Protein AF-A0A6B2XTM5-F1 (afdb_monomer_lite)

pLDDT: mean 94.17, std 5.54, range [56.75, 98.5]

Foldseek 3Di:
DVPPAAEAELCVQPLVVQLVVQVVV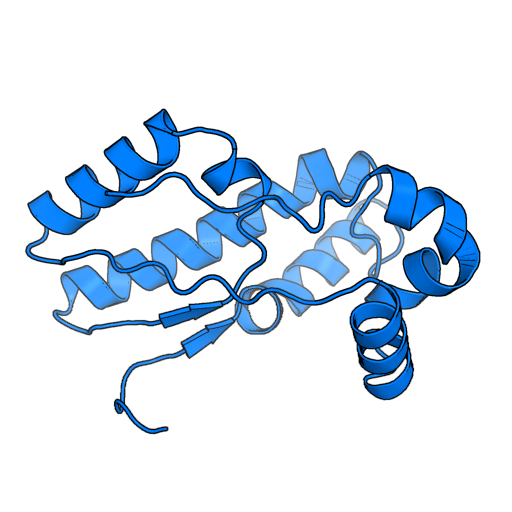VHHSLDDDDPCCVVPPDVVSVVRQVVVCVVCLLVVTDHHYHDDCPVQLVDPVSVVVVQVVSVVSVHGDDDDDDADDLVRVLVVCVVVPDPSCVVCNVCVVVVCVPDDRVDDRPDD

Sequence (140 aa):
YLTGWPRLDKDSLTRPLVEALLVAHGGDPHDRHTPLYLEKARDAEYQCLMETAGDNIRAGISTVLDAPFLREFSDPAWMQRLINRCKAQGAEVAVIWVKCDHESMREYITFRSAARDSWKLSNWDDYIKGVDVDFAPKVD

Structure (mmCIF, N/CA/C/O backbone):
data_AF-A0A6B2XTM5-F1
#
_entry.id   AF-A0A6B2XTM5-F1
#
loop_
_atom_site.group_PDB
_atom_site.id
_atom_site.type_symbol
_atom_site.label_atom_id
_atom_site.label_alt_id
_atom_site.label_comp_id
_atom_site.label_asym_id
_atom_site.label_entity_id
_atom_site.label_seq_id
_atom_site.pdbx_PDB_ins_code
_atom_site.Cartn_x
_atom_site.Cartn_y
_atom_site.Cartn_z
_atom_site.occupancy
_atom_site.B_iso_or_equiv
_atom_site.auth_seq_id
_atom_site.auth_comp_id
_atom_site.auth_asym_id
_atom_site.auth_atom_id
_atom_site.pdbx_PDB_model_num
ATOM 1 N N . TYR A 1 1 ? 3.540 -8.793 19.200 1.00 56.75 1 TYR A N 1
ATOM 2 C CA . TYR A 1 1 ? 2.879 -7.561 18.727 1.00 56.75 1 TYR A CA 1
ATOM 3 C C . TYR A 1 1 ? 2.429 -6.761 19.932 1.00 56.75 1 TYR A C 1
ATOM 5 O O . TYR A 1 1 ? 1.828 -7.350 20.817 1.00 56.75 1 TYR A O 1
ATOM 13 N N . LEU A 1 2 ? 2.755 -5.469 19.991 1.00 70.06 2 LEU A N 1
ATOM 14 C CA . LEU A 1 2 ? 2.525 -4.622 21.173 1.00 70.06 2 LEU A CA 1
ATOM 15 C C . LEU A 1 2 ? 1.034 -4.363 21.475 1.00 70.06 2 LEU A C 1
ATOM 17 O O . LEU A 1 2 ? 0.703 -4.072 22.615 1.00 70.06 2 LEU A O 1
ATOM 21 N N . THR A 1 3 ? 0.137 -4.510 20.490 1.00 83.88 3 THR A N 1
ATOM 22 C CA . THR A 1 3 ? -1.307 -4.221 20.633 1.00 83.88 3 THR A CA 1
ATOM 23 C C . THR A 1 3 ? -2.215 -5.456 20.594 1.00 83.88 3 THR A C 1
ATOM 25 O O . THR A 1 3 ? -3.380 -5.367 20.960 1.00 83.88 3 THR A O 1
ATOM 28 N N . GLY A 1 4 ? -1.723 -6.602 20.108 1.00 89.81 4 GLY A N 1
ATOM 29 C CA . GLY A 1 4 ? -2.552 -7.785 19.822 1.00 89.81 4 GLY A CA 1
ATOM 30 C C . GLY A 1 4 ? -3.477 -7.652 18.599 1.00 89.81 4 GLY A C 1
ATOM 31 O O . GLY A 1 4 ? -4.183 -8.600 18.273 1.00 89.81 4 GLY A O 1
ATOM 32 N N . TRP A 1 5 ? -3.464 -6.510 17.905 1.00 95.00 5 TRP A N 1
ATOM 33 C CA . TRP A 1 5 ? -4.299 -6.264 16.726 1.00 95.00 5 TRP A CA 1
ATOM 34 C C . TRP A 1 5 ? -3.719 -6.921 15.467 1.00 95.00 5 TRP A C 1
ATOM 36 O O . TRP A 1 5 ? -2.491 -6.946 15.313 1.00 95.00 5 TRP A O 1
ATOM 46 N N . PRO A 1 6 ? -4.559 -7.409 14.532 1.00 95.44 6 PRO A N 1
ATOM 47 C CA . PRO A 1 6 ? -4.094 -7.840 13.221 1.00 95.44 6 PRO A CA 1
ATOM 48 C C . PRO A 1 6 ? -3.355 -6.707 12.498 1.00 95.44 6 PRO A C 1
ATOM 50 O O . PRO A 1 6 ? -3.850 -5.581 12.413 1.00 95.44 6 PRO A O 1
ATOM 53 N N . ARG A 1 7 ? -2.170 -7.013 11.957 1.00 96.06 7 ARG A N 1
ATOM 54 C CA . ARG A 1 7 ? -1.455 -6.149 11.006 1.00 96.06 7 ARG A CA 1
ATOM 55 C C . ARG A 1 7 ? -1.759 -6.638 9.595 1.00 96.06 7 ARG A C 1
ATOM 57 O O . ARG A 1 7 ? -1.310 -7.713 9.203 1.00 96.06 7 ARG A O 1
ATOM 64 N N . LEU A 1 8 ? -2.501 -5.837 8.846 1.00 97.44 8 LEU A N 1
ATOM 65 C CA . LEU A 1 8 ? -2.853 -6.075 7.455 1.00 97.44 8 LEU A CA 1
ATOM 66 C C . LEU A 1 8 ? -1.836 -5.374 6.557 1.00 97.44 8 LEU A C 1
ATOM 68 O O . LEU A 1 8 ? -1.901 -4.169 6.342 1.00 97.44 8 LEU A O 1
ATOM 72 N N . ASP A 1 9 ? -0.872 -6.141 6.065 1.00 96.69 9 ASP A N 1
ATOM 73 C CA . ASP A 1 9 ? 0.159 -5.674 5.141 1.00 96.69 9 ASP A CA 1
ATOM 74 C C . ASP A 1 9 ? -0.307 -5.878 3.698 1.00 96.69 9 ASP A C 1
ATOM 76 O O . ASP A 1 9 ? -0.591 -7.013 3.303 1.00 96.69 9 ASP A O 1
ATOM 80 N N . LYS A 1 10 ? -0.396 -4.793 2.911 1.00 97.06 10 LYS A N 1
ATOM 81 C CA . LYS A 1 10 ? -0.911 -4.845 1.528 1.00 97.06 10 LYS A CA 1
ATOM 82 C C . LYS A 1 10 ? -0.190 -5.908 0.708 1.00 97.06 10 LYS A C 1
ATOM 84 O O . LYS A 1 10 ? -0.833 -6.716 0.043 1.00 97.06 10 LYS A O 1
ATOM 89 N N . ASP A 1 11 ? 1.140 -5.921 0.768 1.00 93.81 11 ASP A N 1
ATOM 90 C CA . ASP A 1 11 ? 1.955 -6.836 -0.027 1.00 93.81 11 ASP A CA 1
ATOM 91 C C . ASP A 1 11 ? 1.743 -8.291 0.417 1.00 93.81 11 ASP A C 1
ATOM 93 O O . ASP A 1 11 ? 1.608 -9.172 -0.424 1.00 93.81 11 ASP A O 1
ATOM 97 N N . SER A 1 12 ? 1.667 -8.566 1.718 1.00 94.31 12 SER A N 1
ATOM 98 C CA . SER A 1 12 ? 1.412 -9.916 2.239 1.00 94.31 12 SER A CA 1
ATOM 99 C C . SER A 1 12 ? 0.026 -10.433 1.854 1.00 94.31 12 SER A C 1
ATOM 101 O O . SER A 1 12 ? -0.119 -11.618 1.563 1.00 94.31 12 SER A O 1
ATOM 103 N N . LEU A 1 13 ? -0.978 -9.552 1.818 1.00 96.56 13 LEU A N 1
ATOM 104 C CA . LEU A 1 13 ? -2.347 -9.907 1.445 1.00 96.56 13 LEU A CA 1
ATOM 105 C C . LEU A 1 13 ? -2.524 -10.148 -0.058 1.00 96.56 13 LEU A C 1
ATOM 107 O O . LEU A 1 13 ? -3.354 -10.964 -0.446 1.00 96.56 13 LEU A O 1
ATOM 111 N N . THR A 1 14 ? -1.787 -9.427 -0.908 1.00 97.19 14 THR A N 1
ATOM 112 C CA . THR A 1 14 ? -2.158 -9.304 -2.331 1.00 97.19 14 THR A CA 1
ATOM 113 C C . THR A 1 14 ? -1.074 -9.737 -3.310 1.00 97.19 14 THR A C 1
ATOM 115 O O . THR A 1 14 ? -1.401 -10.110 -4.437 1.00 97.19 14 THR A O 1
ATOM 118 N N . ARG A 1 15 ? 0.205 -9.767 -2.904 1.00 95.19 15 ARG A N 1
ATOM 119 C CA . ARG A 1 15 ? 1.335 -9.985 -3.824 1.00 95.19 15 ARG A CA 1
ATOM 120 C C . ARG A 1 15 ? 1.204 -11.243 -4.692 1.00 95.19 15 ARG A C 1
ATOM 122 O O . ARG A 1 15 ? 1.381 -11.085 -5.895 1.00 95.19 15 ARG A O 1
ATOM 129 N N . PRO A 1 16 ? 0.868 -12.441 -4.168 1.00 96.31 16 PRO A N 1
ATOM 130 C CA . PRO A 1 16 ? 0.766 -13.634 -5.012 1.00 96.31 16 PRO A CA 1
ATOM 131 C C . PRO A 1 16 ? -0.281 -13.497 -6.128 1.00 96.31 16 PRO A C 1
ATOM 133 O O . PRO A 1 16 ? -0.055 -13.939 -7.251 1.00 96.31 16 PRO A O 1
ATOM 136 N N . LEU A 1 17 ? -1.413 -12.848 -5.832 1.00 96.94 17 LEU A N 1
ATOM 137 C CA . LEU A 1 17 ? -2.477 -12.609 -6.809 1.00 96.94 17 LEU A CA 1
ATOM 138 C C . LEU A 1 17 ? -2.069 -11.555 -7.839 1.00 96.94 17 LEU A C 1
ATOM 140 O O . LEU A 1 17 ? -2.318 -11.732 -9.028 1.00 96.94 17 LEU A O 1
ATOM 144 N N . VAL A 1 18 ? -1.411 -10.482 -7.400 1.00 97.00 18 VAL A N 1
ATOM 145 C CA . VAL A 1 18 ? -0.927 -9.413 -8.285 1.00 97.00 18 VAL A CA 1
ATOM 146 C C . VAL A 1 18 ? 0.156 -9.917 -9.228 1.00 97.00 18 VAL A C 1
ATOM 148 O O . VAL A 1 18 ? 0.108 -9.621 -10.415 1.00 97.00 18 VAL A O 1
ATOM 151 N N . GLU A 1 19 ? 1.109 -10.702 -8.729 1.00 97.12 19 GLU A N 1
ATOM 152 C CA . GLU A 1 19 ? 2.159 -11.303 -9.556 1.00 97.12 19 GLU A CA 1
ATOM 153 C C . GLU A 1 19 ? 1.552 -12.203 -10.639 1.00 97.12 19 GLU A C 1
ATOM 155 O O . GLU A 1 19 ? 1.903 -12.076 -11.812 1.00 97.12 19 GLU A O 1
ATOM 160 N N . ALA A 1 20 ? 0.577 -13.043 -10.275 1.00 97.94 20 ALA A N 1
ATOM 161 C CA . ALA A 1 20 ? -0.147 -13.869 -11.237 1.00 97.94 20 ALA A CA 1
ATOM 162 C C . ALA A 1 20 ? -0.934 -13.028 -12.260 1.00 97.94 20 ALA A C 1
ATOM 164 O O . ALA A 1 20 ? -0.915 -13.339 -13.451 1.00 97.94 20 ALA A O 1
ATOM 165 N N . LEU A 1 21 ? -1.594 -11.952 -11.820 1.00 97.75 21 LEU A N 1
ATOM 166 C CA . LEU A 1 21 ? -2.345 -11.041 -12.688 1.00 97.75 21 LEU A CA 1
ATOM 167 C C . LEU A 1 21 ? -1.434 -10.336 -13.701 1.00 97.75 21 LEU A C 1
ATOM 169 O O . LEU A 1 21 ? -1.762 -10.273 -14.884 1.00 97.75 21 LEU A O 1
ATOM 173 N N . LEU A 1 22 ? -0.286 -9.824 -13.256 1.00 97.88 22 LEU A N 1
ATOM 174 C CA . LEU A 1 22 ? 0.675 -9.145 -14.125 1.00 97.88 22 LEU A CA 1
ATOM 175 C C . LEU A 1 22 ? 1.229 -10.103 -15.183 1.00 97.88 22 LEU A C 1
ATOM 177 O O . LEU A 1 22 ? 1.227 -9.762 -16.365 1.00 97.88 22 LEU A O 1
ATOM 181 N N . VAL A 1 23 ? 1.594 -11.328 -14.789 1.00 98.06 23 VAL A N 1
ATOM 182 C CA . VAL A 1 23 ? 2.033 -12.376 -15.728 1.00 98.06 23 VAL A CA 1
ATOM 183 C C . VAL A 1 23 ? 0.926 -12.735 -16.721 1.00 98.06 23 VAL A C 1
ATOM 185 O O . VAL A 1 23 ? 1.193 -12.846 -17.916 1.00 98.06 23 VAL A O 1
ATOM 188 N N . ALA A 1 24 ? -0.324 -12.864 -16.266 1.00 98.06 24 ALA A N 1
ATOM 189 C CA . ALA A 1 24 ? -1.466 -13.149 -17.139 1.00 98.06 24 ALA A CA 1
ATOM 190 C C . ALA A 1 24 ? -1.711 -12.046 -18.186 1.00 98.06 24 ALA A C 1
ATOM 192 O O . ALA A 1 24 ? -2.250 -12.319 -19.258 1.00 98.06 24 ALA A O 1
ATOM 193 N N . HIS A 1 25 ? -1.278 -10.816 -17.903 1.00 97.12 25 HIS A N 1
ATOM 194 C CA . HIS A 1 25 ? -1.302 -9.691 -18.835 1.00 97.12 25 HIS A CA 1
ATOM 195 C C . HIS A 1 25 ? 0.013 -9.486 -19.611 1.00 97.12 25 HIS A C 1
ATOM 197 O O . HIS A 1 25 ? 0.147 -8.491 -20.321 1.00 97.12 25 HIS A O 1
ATOM 203 N N . GLY A 1 26 ? 0.968 -10.418 -19.516 1.00 96.69 26 GLY A N 1
ATOM 204 C CA . GLY A 1 26 ? 2.253 -10.354 -20.220 1.00 96.69 26 GLY A CA 1
ATOM 205 C C . GLY A 1 26 ? 3.251 -9.348 -19.635 1.00 96.69 26 GLY A C 1
ATOM 206 O O . GLY A 1 26 ? 4.202 -8.974 -20.317 1.00 96.69 26 GLY A O 1
ATOM 207 N N . GLY A 1 27 ? 3.023 -8.886 -18.404 1.00 95.88 27 GLY A N 1
ATOM 208 C CA . GLY A 1 27 ? 3.898 -7.964 -17.684 1.00 95.88 27 GLY A CA 1
ATOM 209 C C . GLY A 1 27 ? 4.925 -8.661 -16.791 1.00 95.88 27 GLY A C 1
ATOM 210 O O . GLY A 1 27 ? 4.899 -9.875 -16.586 1.00 95.88 27 GLY A O 1
ATOM 211 N N . ASP A 1 28 ? 5.820 -7.857 -16.220 1.00 95.69 28 ASP A N 1
ATOM 212 C CA . ASP A 1 28 ? 6.743 -8.289 -15.168 1.00 95.69 28 ASP A CA 1
ATOM 213 C C . ASP A 1 28 ? 5.960 -8.521 -13.855 1.00 95.69 28 ASP A C 1
ATOM 215 O O . ASP A 1 28 ? 5.279 -7.598 -13.398 1.00 95.69 28 ASP A O 1
ATOM 219 N N . PRO A 1 29 ? 6.039 -9.703 -13.207 1.00 96.12 29 PRO A N 1
ATOM 220 C CA . PRO A 1 29 ? 5.378 -9.953 -11.917 1.00 96.12 29 PRO A CA 1
ATOM 221 C C . PRO A 1 29 ? 5.775 -8.945 -10.823 1.00 96.12 29 PRO A C 1
ATOM 223 O O . PRO A 1 29 ? 5.002 -8.653 -9.903 1.00 96.12 29 PRO A O 1
ATOM 226 N N . HIS A 1 30 ? 6.975 -8.380 -10.908 1.00 94.94 30 HIS A N 1
ATOM 227 C CA . HIS A 1 30 ? 7.517 -7.450 -9.927 1.00 94.94 30 HIS A CA 1
ATOM 228 C C . HIS A 1 30 ? 7.225 -5.979 -10.250 1.00 94.94 30 HIS A C 1
ATOM 230 O O . HIS A 1 30 ? 7.597 -5.105 -9.463 1.00 94.94 30 HIS A O 1
ATOM 236 N N . ASP A 1 31 ? 6.506 -5.693 -11.340 1.00 94.44 31 ASP A N 1
ATOM 237 C CA . ASP A 1 31 ? 6.123 -4.334 -11.710 1.00 94.44 31 ASP A CA 1
ATOM 238 C C . ASP A 1 31 ? 5.207 -3.690 -10.658 1.00 94.44 31 ASP A C 1
ATOM 240 O O . ASP A 1 31 ? 4.196 -4.256 -10.243 1.00 94.44 31 ASP A O 1
ATOM 244 N N . ARG A 1 32 ? 5.571 -2.481 -10.225 1.00 93.56 32 ARG A N 1
ATOM 245 C CA . ARG A 1 32 ? 4.805 -1.637 -9.294 1.00 93.56 32 ARG A CA 1
ATOM 246 C C . ARG A 1 32 ? 4.708 -0.178 -9.755 1.00 93.56 32 ARG A C 1
ATOM 248 O O . ARG A 1 32 ? 4.380 0.694 -8.950 1.00 93.56 32 ARG A O 1
ATOM 255 N N . HIS A 1 33 ? 5.035 0.109 -11.013 1.00 90.94 33 HIS A N 1
ATOM 256 C CA . HIS A 1 33 ? 5.190 1.477 -11.509 1.00 90.94 33 HIS A CA 1
ATOM 257 C C . HIS A 1 33 ? 4.641 1.704 -12.921 1.00 90.94 33 HIS A C 1
ATOM 259 O O . HIS A 1 33 ? 4.285 2.842 -13.229 1.00 90.94 33 HIS A O 1
ATOM 265 N N . THR A 1 34 ? 4.544 0.683 -13.780 1.00 93.69 34 THR A N 1
ATOM 266 C CA . THR A 1 34 ? 4.052 0.897 -15.149 1.00 93.69 34 THR A CA 1
ATOM 267 C C . THR A 1 34 ? 2.534 1.126 -15.193 1.00 93.69 34 THR A C 1
ATOM 269 O O . THR A 1 34 ? 1.820 0.758 -14.250 1.00 93.69 34 THR A O 1
ATOM 272 N N . PRO A 1 35 ? 2.000 1.688 -16.298 1.00 96.44 35 PRO A N 1
ATOM 273 C CA . PRO A 1 35 ? 0.557 1.814 -16.495 1.00 96.44 35 PRO A CA 1
ATOM 274 C C . PRO A 1 35 ? -0.202 0.494 -16.327 1.00 96.44 35 PRO A C 1
ATOM 276 O O . PRO A 1 35 ? -1.288 0.504 -15.758 1.00 96.44 35 PRO A O 1
ATOM 279 N N . LEU A 1 36 ? 0.382 -0.647 -16.724 1.00 96.44 36 LEU A N 1
ATOM 280 C CA . LEU A 1 36 ? -0.257 -1.954 -16.551 1.00 96.44 36 LEU A CA 1
ATOM 281 C C . LEU A 1 36 ? -0.574 -2.221 -15.074 1.00 96.44 36 LEU A C 1
ATOM 283 O O . LEU A 1 36 ? -1.725 -2.492 -14.734 1.00 96.44 36 LEU A O 1
ATOM 287 N N . TYR A 1 37 ? 0.418 -2.104 -14.188 1.00 96.81 37 TYR A N 1
ATOM 288 C CA . TYR A 1 37 ? 0.197 -2.264 -12.751 1.00 96.81 37 TYR A CA 1
ATOM 289 C C . TYR A 1 37 ? -0.765 -1.205 -12.199 1.00 96.81 37 TYR A C 1
ATOM 291 O O . TYR A 1 37 ? -1.686 -1.534 -11.445 1.00 96.81 37 TYR A O 1
ATOM 299 N N . LEU A 1 38 ? -0.569 0.061 -12.578 1.00 96.25 38 LEU A N 1
ATOM 300 C CA . LEU A 1 38 ? -1.359 1.172 -12.052 1.00 96.25 38 LEU A CA 1
ATOM 301 C C . LEU A 1 38 ? -2.845 1.070 -12.414 1.00 96.25 38 LEU A C 1
ATOM 303 O O . LEU A 1 38 ? -3.674 1.441 -11.589 1.00 96.25 38 LEU A O 1
ATOM 307 N N . GLU A 1 39 ? -3.170 0.571 -13.606 1.00 95.88 39 GLU A N 1
ATOM 308 C CA . GLU A 1 39 ? -4.544 0.454 -14.104 1.00 95.88 39 GLU A CA 1
ATOM 309 C C . GLU A 1 39 ? -5.204 -0.886 -13.765 1.00 95.88 39 GLU A C 1
ATOM 311 O O . GLU A 1 39 ? -6.426 -0.943 -13.630 1.00 95.88 39 GLU A O 1
ATOM 316 N N . LYS A 1 40 ? -4.437 -1.983 -13.678 1.00 96.00 40 LYS A N 1
ATOM 317 C CA . LYS A 1 40 ? -5.005 -3.336 -13.523 1.00 96.00 40 LYS A CA 1
ATOM 318 C C . LYS A 1 40 ? -4.901 -3.905 -12.117 1.00 96.00 40 LYS A C 1
ATOM 320 O O . LYS A 1 40 ? -5.740 -4.723 -11.756 1.00 96.00 40 LYS A O 1
ATOM 325 N N . ALA A 1 41 ? -3.894 -3.511 -11.340 1.00 96.94 41 ALA A N 1
ATOM 326 C CA . ALA A 1 41 ? -3.577 -4.173 -10.076 1.00 96.94 41 ALA A CA 1
ATOM 327 C C . ALA A 1 41 ? -3.711 -3.258 -8.858 1.00 96.94 41 ALA A C 1
ATOM 329 O O . ALA A 1 41 ? -4.303 -3.673 -7.863 1.00 96.94 41 ALA A O 1
ATOM 330 N N . ARG A 1 42 ? -3.190 -2.023 -8.923 1.00 97.38 42 ARG A N 1
ATOM 331 C CA . ARG A 1 42 ? -3.069 -1.159 -7.739 1.00 97.38 42 ARG A CA 1
ATOM 332 C C . ARG A 1 42 ? -4.400 -0.995 -7.009 1.00 97.38 42 ARG A C 1
ATOM 334 O O . ARG A 1 42 ? -4.469 -1.240 -5.812 1.00 97.38 42 ARG A O 1
ATOM 341 N N . ASP A 1 43 ? -5.455 -0.597 -7.708 1.00 96.62 43 ASP A N 1
ATOM 342 C CA . ASP A 1 43 ? -6.726 -0.300 -7.041 1.00 96.62 43 ASP A CA 1
ATOM 343 C C . ASP A 1 43 ? -7.353 -1.555 -6.416 1.00 96.62 43 ASP A C 1
ATOM 345 O O . ASP A 1 43 ? -7.895 -1.480 -5.313 1.00 96.62 43 ASP A O 1
ATOM 349 N N . ALA A 1 44 ? -7.171 -2.725 -7.039 1.00 97.06 44 ALA A N 1
ATOM 350 C CA . ALA A 1 44 ? -7.587 -4.002 -6.467 1.00 97.06 44 ALA A CA 1
ATOM 351 C C . ALA A 1 44 ? -6.796 -4.351 -5.192 1.00 97.06 44 ALA A C 1
ATOM 353 O O . ALA A 1 44 ? -7.386 -4.825 -4.223 1.00 97.06 44 ALA A O 1
ATOM 354 N N . GLU A 1 45 ? -5.486 -4.070 -5.135 1.00 97.38 45 GLU A N 1
ATOM 355 C CA . GLU A 1 45 ? -4.695 -4.304 -3.918 1.00 97.38 45 GLU A CA 1
ATOM 356 C C . GLU A 1 45 ? -5.224 -3.503 -2.723 1.00 97.38 45 GLU A C 1
ATOM 358 O O . GLU A 1 45 ? -5.367 -4.031 -1.616 1.00 97.38 45 GLU A O 1
ATOM 363 N N . TYR A 1 46 ? -5.514 -2.217 -2.944 1.00 97.75 46 TYR A N 1
ATOM 364 C CA . TYR A 1 46 ? -6.041 -1.348 -1.894 1.00 97.75 46 TYR A CA 1
ATOM 365 C C . TYR A 1 46 ? -7.478 -1.729 -1.547 1.00 97.75 46 TYR A C 1
ATOM 367 O O . TYR A 1 46 ? -7.829 -1.710 -0.371 1.00 97.75 46 TYR A O 1
ATOM 375 N N . GLN A 1 47 ? -8.295 -2.141 -2.519 1.00 97.50 47 GLN A N 1
ATOM 376 C CA . GLN A 1 47 ? -9.633 -2.654 -2.240 1.00 97.50 47 GLN A CA 1
ATOM 377 C C . GLN A 1 47 ? -9.581 -3.882 -1.321 1.00 97.50 47 GLN A C 1
ATOM 379 O O . GLN A 1 47 ? -10.237 -3.864 -0.283 1.00 97.50 47 GLN A O 1
ATOM 384 N N . CYS A 1 48 ? -8.743 -4.883 -1.618 1.00 98.25 48 CYS A N 1
ATOM 385 C CA . CYS A 1 48 ? -8.572 -6.059 -0.757 1.00 98.25 48 CYS A CA 1
ATOM 386 C C . CYS A 1 48 ? -8.178 -5.674 0.676 1.00 98.25 48 CYS A C 1
ATOM 388 O O . CYS A 1 48 ? -8.751 -6.182 1.642 1.00 98.25 48 CYS A O 1
ATOM 390 N N . LEU A 1 49 ? -7.218 -4.754 0.826 1.00 98.50 49 LEU A N 1
ATOM 391 C CA . LEU A 1 49 ? -6.780 -4.269 2.135 1.00 98.50 49 LEU A CA 1
ATOM 392 C C . LEU A 1 49 ? -7.925 -3.590 2.904 1.00 98.50 49 LEU A C 1
ATOM 394 O O . LEU A 1 49 ? -8.146 -3.888 4.079 1.00 98.50 49 LEU A O 1
ATOM 398 N N . MET A 1 50 ? -8.657 -2.690 2.244 1.00 97.75 50 MET A N 1
ATOM 399 C CA . MET A 1 50 ? -9.732 -1.915 2.867 1.00 97.75 50 MET A CA 1
ATOM 400 C C . MET A 1 50 ? -10.964 -2.769 3.190 1.00 97.75 50 MET A C 1
ATOM 402 O O . MET A 1 50 ? -11.590 -2.555 4.227 1.00 97.75 50 MET A O 1
ATOM 406 N N . GLU A 1 51 ? -11.310 -3.740 2.344 1.00 98.00 51 GLU A N 1
ATOM 407 C CA . GLU A 1 51 ? -12.405 -4.683 2.599 1.00 98.00 51 GLU A CA 1
ATOM 408 C C . GLU A 1 51 ? -12.082 -5.603 3.777 1.00 98.00 51 GLU A C 1
ATOM 410 O O . GLU A 1 51 ? -12.894 -5.706 4.696 1.00 98.00 51 GLU A O 1
ATOM 415 N N . THR A 1 52 ? -10.863 -6.154 3.822 1.00 98.19 52 THR A N 1
ATOM 416 C CA . THR A 1 52 ? -10.396 -6.981 4.950 1.00 98.19 52 THR A CA 1
ATOM 417 C C . THR A 1 52 ? -10.406 -6.188 6.262 1.00 98.19 52 THR A C 1
ATOM 419 O O . THR A 1 52 ? -10.831 -6.685 7.305 1.00 98.19 52 THR A O 1
ATOM 422 N N . ALA A 1 53 ? -9.981 -4.921 6.228 1.00 97.75 53 ALA A N 1
ATOM 423 C CA . ALA A 1 53 ? -10.084 -4.041 7.389 1.00 97.75 53 ALA A CA 1
ATOM 424 C C . ALA A 1 53 ? -11.546 -3.791 7.798 1.00 97.75 53 ALA A C 1
ATOM 426 O O . ALA A 1 53 ? -11.858 -3.769 8.988 1.00 97.75 53 ALA A O 1
ATOM 427 N N . GLY A 1 54 ? -12.449 -3.638 6.827 1.00 97.06 54 GLY A N 1
ATOM 428 C CA . GLY A 1 54 ? -13.885 -3.508 7.065 1.00 97.06 54 GLY A CA 1
ATOM 429 C C . GLY A 1 54 ? -14.509 -4.751 7.706 1.00 97.06 54 GLY A C 1
ATOM 430 O O . GLY A 1 54 ? -15.350 -4.607 8.592 1.00 97.06 54 GLY A O 1
ATOM 431 N N . ASP A 1 55 ? -14.087 -5.955 7.309 1.00 97.75 55 ASP A N 1
ATOM 432 C CA . ASP A 1 55 ? -14.493 -7.207 7.964 1.00 97.75 55 ASP A CA 1
ATOM 433 C C . ASP A 1 55 ? -14.083 -7.228 9.440 1.00 97.75 55 ASP A C 1
ATOM 435 O O . ASP A 1 55 ? -14.918 -7.504 10.305 1.00 97.75 55 ASP A O 1
ATOM 439 N N . ASN A 1 56 ? -12.836 -6.851 9.740 1.00 97.56 56 ASN A N 1
ATOM 440 C CA . ASN A 1 56 ? -12.343 -6.754 11.115 1.00 97.56 56 ASN A CA 1
ATOM 441 C C . ASN A 1 56 ? -13.141 -5.731 11.935 1.00 97.56 56 ASN A C 1
ATOM 443 O O . ASN A 1 56 ? -13.593 -6.044 13.036 1.00 97.56 56 ASN A O 1
ATOM 447 N N . ILE A 1 57 ? -13.382 -4.536 11.386 1.00 96.56 57 ILE A N 1
ATOM 448 C CA . ILE A 1 57 ? -14.151 -3.481 12.062 1.00 96.56 57 ILE A CA 1
ATOM 449 C C . ILE A 1 57 ? -15.574 -3.960 12.381 1.00 96.56 57 ILE A C 1
ATOM 451 O O . ILE A 1 57 ? -16.027 -3.803 13.514 1.00 96.56 57 ILE A O 1
ATOM 455 N N . ARG A 1 58 ? -16.263 -4.608 11.430 1.00 96.06 58 ARG A N 1
ATOM 456 C CA . ARG A 1 58 ? -17.606 -5.177 11.656 1.00 96.06 58 ARG A CA 1
ATOM 457 C C . ARG A 1 58 ? -17.628 -6.267 12.727 1.00 96.06 58 ARG A C 1
ATOM 459 O O . ARG A 1 58 ? -18.652 -6.446 13.379 1.00 96.06 58 ARG A O 1
ATOM 466 N N . ALA A 1 59 ? -16.517 -6.972 12.917 1.00 96.62 59 ALA A N 1
ATOM 467 C CA . ALA A 1 59 ? -16.343 -7.963 13.975 1.00 96.62 59 ALA A CA 1
ATOM 468 C C . ALA A 1 59 ? -15.899 -7.360 15.326 1.00 96.62 59 ALA A C 1
ATOM 470 O O . ALA A 1 59 ? -15.675 -8.107 16.276 1.00 96.62 59 ALA A O 1
ATOM 471 N N . GLY A 1 60 ? -15.757 -6.032 15.434 1.00 95.88 60 GLY A N 1
ATOM 472 C CA . GLY A 1 60 ? -15.269 -5.364 16.645 1.00 95.88 60 GLY A CA 1
ATOM 473 C C . GLY A 1 60 ? -13.763 -5.533 16.880 1.00 95.88 60 GLY A C 1
ATOM 474 O O . GLY A 1 60 ? -13.298 -5.415 18.012 1.00 95.88 60 GLY A O 1
ATOM 475 N N . ILE A 1 61 ? -12.998 -5.835 15.828 1.00 96.69 61 ILE A N 1
ATOM 476 C CA . ILE A 1 61 ? -11.555 -6.075 15.885 1.00 96.69 61 ILE A CA 1
ATOM 477 C C . ILE A 1 61 ? -10.817 -4.832 15.382 1.00 96.69 61 ILE A C 1
ATOM 479 O O . ILE A 1 61 ? -10.855 -4.501 14.196 1.00 96.69 61 ILE A O 1
ATOM 483 N N . SER A 1 62 ? -10.084 -4.168 16.277 1.00 96.62 62 SER A N 1
ATOM 484 C CA . SER A 1 62 ? -9.125 -3.127 15.895 1.00 96.62 62 SER A CA 1
ATOM 485 C C . SER A 1 62 ? -8.025 -3.716 15.016 1.00 96.62 62 SER A C 1
ATOM 487 O O . SER A 1 62 ? -7.535 -4.810 15.287 1.00 96.62 62 SER A O 1
ATOM 489 N N . THR A 1 63 ? -7.609 -2.992 13.979 1.00 96.56 63 THR A N 1
ATOM 490 C CA . THR A 1 63 ? -6.675 -3.496 12.967 1.00 96.56 63 THR A CA 1
ATOM 491 C C . THR A 1 63 ? -5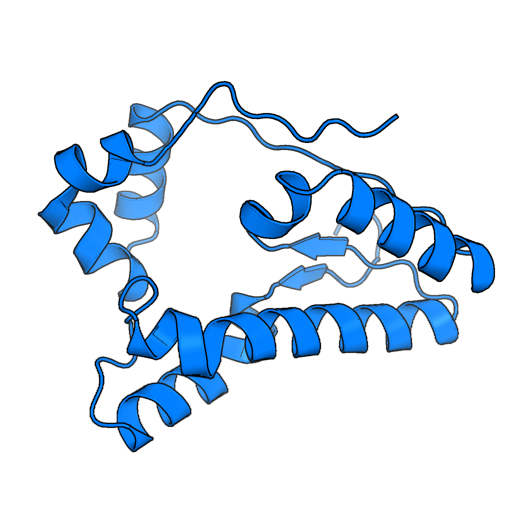.698 -2.403 12.539 1.00 96.56 63 THR A C 1
ATOM 493 O O . THR A 1 63 ? -6.055 -1.229 12.485 1.00 96.56 63 THR A O 1
ATOM 496 N N . VAL A 1 64 ? -4.461 -2.783 12.221 1.00 96.94 64 VAL A N 1
ATOM 497 C CA . VAL A 1 64 ? -3.436 -1.882 11.671 1.00 96.94 64 VAL A CA 1
ATOM 498 C C . VAL A 1 64 ? -3.314 -2.151 10.179 1.00 96.94 64 VAL A C 1
ATOM 500 O O . VAL A 1 64 ? -3.170 -3.306 9.785 1.00 96.94 64 VAL A O 1
ATOM 503 N N . LEU A 1 65 ? -3.366 -1.108 9.352 1.00 97.56 65 LEU A N 1
ATOM 504 C CA . LEU A 1 65 ? -3.172 -1.210 7.906 1.00 97.56 65 LEU A CA 1
ATOM 505 C C . LEU A 1 65 ? -1.765 -0.721 7.572 1.00 97.56 65 LEU A C 1
ATOM 507 O O . LEU A 1 65 ? -1.390 0.383 7.957 1.00 97.56 65 LEU A O 1
ATOM 511 N N . ASP A 1 66 ? -1.007 -1.536 6.849 1.00 96.06 66 ASP A N 1
ATOM 512 C CA . ASP A 1 66 ? 0.359 -1.237 6.434 1.00 96.06 66 ASP A CA 1
ATOM 513 C C . ASP A 1 66 ? 0.446 -1.215 4.904 1.00 96.06 66 ASP A C 1
ATOM 515 O O . ASP A 1 66 ? 0.404 -2.251 4.228 1.00 96.06 66 ASP A O 1
ATOM 519 N N . ALA A 1 67 ? 0.477 0.001 4.361 1.00 96.00 67 ALA A N 1
ATOM 520 C CA . ALA A 1 67 ? 0.597 0.271 2.938 1.00 96.00 67 ALA A CA 1
ATOM 521 C C . ALA A 1 67 ? 1.078 1.712 2.700 1.00 96.00 67 ALA A C 1
ATOM 523 O O . ALA A 1 67 ? 0.800 2.604 3.506 1.00 96.00 67 ALA A O 1
ATOM 524 N N . PRO A 1 68 ? 1.728 1.993 1.558 1.00 92.88 68 PRO A N 1
ATOM 525 C CA . PRO A 1 68 ? 2.057 3.358 1.170 1.00 92.88 68 PRO A CA 1
ATOM 526 C C . PRO A 1 68 ? 0.807 4.081 0.639 1.00 92.88 68 PRO A C 1
ATOM 528 O O . PRO A 1 68 ? 0.566 4.123 -0.566 1.00 92.88 68 PRO A O 1
ATOM 531 N N . PHE A 1 69 ? -0.004 4.665 1.519 1.00 95.62 69 PHE A N 1
ATOM 532 C CA . PHE A 1 69 ? -1.231 5.409 1.176 1.00 95.62 69 PHE A CA 1
ATOM 533 C C . PHE A 1 69 ? -0.972 6.788 0.533 1.00 95.62 69 PHE A C 1
ATOM 535 O O . PHE A 1 69 ? -1.682 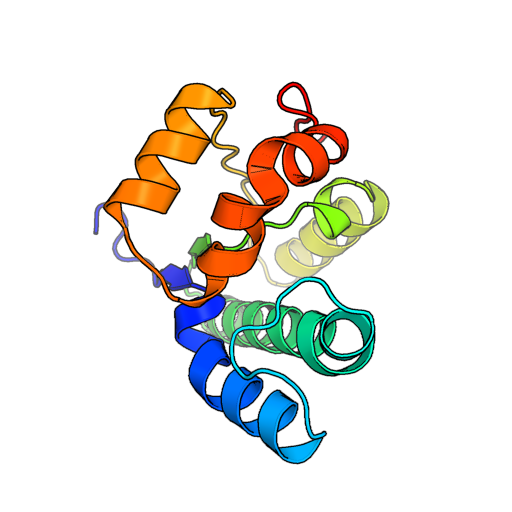7.749 0.798 1.00 95.62 69 PHE A O 1
ATOM 542 N N . LEU A 1 70 ? 0.063 6.929 -0.304 1.00 92.81 70 LEU A N 1
ATOM 543 C CA . LEU A 1 70 ? 0.479 8.222 -0.864 1.00 92.81 70 LEU A CA 1
ATOM 544 C C . LEU A 1 70 ? -0.628 8.895 -1.693 1.00 92.81 70 LEU A C 1
ATOM 546 O O . LEU A 1 70 ? -0.888 10.083 -1.507 1.00 92.81 70 LEU A O 1
ATOM 550 N N . ARG A 1 71 ? -1.304 8.151 -2.585 1.00 94.00 71 ARG A N 1
ATOM 551 C CA . ARG A 1 71 ? -2.392 8.713 -3.415 1.00 94.00 71 ARG A CA 1
ATOM 552 C C . ARG A 1 71 ? -3.591 9.098 -2.561 1.00 94.00 71 ARG A C 1
ATOM 554 O O . ARG A 1 71 ? -4.202 10.135 -2.781 1.00 94.00 71 ARG A O 1
ATOM 561 N N . GLU A 1 72 ? -3.899 8.257 -1.589 1.00 96.06 72 GLU A N 1
ATOM 562 C CA . GLU A 1 72 ? -5.035 8.406 -0.696 1.00 96.06 72 GLU A CA 1
ATOM 563 C C . GLU A 1 72 ? -4.840 9.601 0.248 1.00 96.06 72 GLU A C 1
ATOM 565 O O . GLU A 1 72 ? -5.723 10.443 0.371 1.00 96.06 72 GLU A O 1
ATOM 570 N N . PHE A 1 73 ? -3.651 9.747 0.836 1.00 95.12 73 PHE A N 1
ATOM 571 C CA . PHE A 1 73 ? -3.290 10.887 1.681 1.00 95.12 73 PHE A CA 1
ATOM 572 C C . PHE A 1 73 ? -3.121 12.204 0.918 1.00 95.12 73 PHE A C 1
ATOM 574 O O . PHE A 1 73 ? -3.184 13.267 1.535 1.00 95.12 73 PHE A O 1
ATOM 581 N N . SER A 1 74 ? -2.933 12.158 -0.403 1.00 92.81 74 SER A N 1
ATOM 582 C CA . SER A 1 74 ? -2.927 13.360 -1.244 1.00 92.81 74 SER A CA 1
ATOM 583 C C . SER A 1 74 ? -4.337 13.913 -1.506 1.00 92.81 74 SER A C 1
ATOM 585 O O . SER A 1 74 ? -4.458 15.048 -1.961 1.00 92.81 74 SER A O 1
ATOM 587 N N . ASP A 1 75 ? -5.398 13.147 -1.213 1.00 94.38 75 ASP A N 1
ATOM 588 C CA . ASP A 1 75 ? -6.800 13.576 -1.295 1.00 94.38 75 ASP A CA 1
ATOM 589 C C . ASP A 1 75 ? -7.392 13.746 0.122 1.00 94.38 75 ASP A C 1
ATOM 591 O O . ASP A 1 75 ? -7.847 12.771 0.730 1.00 94.38 75 ASP A O 1
ATOM 595 N N . PRO A 1 76 ? -7.472 14.979 0.662 1.00 91.75 76 PRO A N 1
ATOM 596 C CA . PRO A 1 76 ? -8.091 15.221 1.966 1.00 91.75 76 PRO A CA 1
ATOM 597 C C . PRO A 1 76 ? -9.538 14.717 2.054 1.00 91.75 76 PRO A C 1
ATOM 599 O O . PRO A 1 76 ? -9.991 14.270 3.111 1.00 91.75 76 PRO A O 1
ATOM 602 N N . ALA A 1 77 ? -10.276 14.728 0.938 1.00 94.56 77 ALA A N 1
ATOM 603 C CA . ALA A 1 77 ? -11.642 14.231 0.919 1.00 94.56 77 ALA A CA 1
ATOM 604 C C . ALA A 1 77 ? -11.688 12.700 1.059 1.00 94.56 77 ALA A C 1
ATOM 606 O O . ALA A 1 77 ? -12.659 12.170 1.604 1.00 94.56 77 ALA A O 1
ATOM 607 N N . TRP A 1 78 ? -10.652 11.974 0.622 1.00 95.44 78 TRP A N 1
ATOM 608 C CA . TRP A 1 78 ? -10.533 10.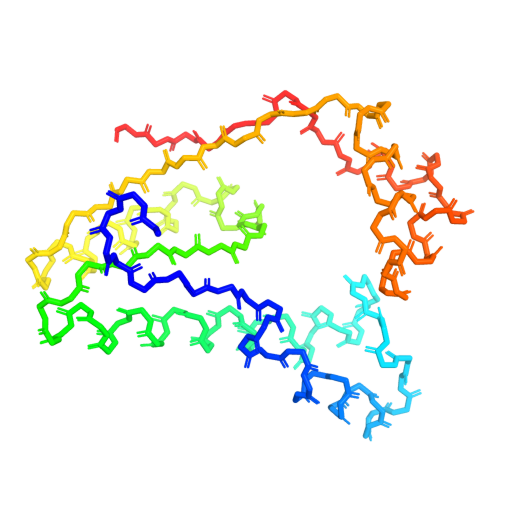534 0.858 1.00 95.44 78 TRP A CA 1
ATOM 609 C C . TRP A 1 78 ? -10.422 10.223 2.346 1.00 95.44 78 TRP A C 1
ATOM 611 O O . TRP A 1 78 ? -11.180 9.383 2.840 1.00 95.44 78 TRP A O 1
ATOM 621 N N . MET A 1 79 ? -9.567 10.952 3.070 1.00 94.69 79 MET A N 1
ATOM 622 C CA . MET A 1 79 ? -9.430 10.792 4.520 1.00 94.69 79 MET A CA 1
ATOM 623 C C . MET A 1 79 ? -10.739 11.078 5.247 1.00 94.69 79 MET A C 1
ATOM 625 O O . MET A 1 79 ? -11.177 10.260 6.057 1.00 94.69 79 MET A O 1
ATOM 629 N N . GLN A 1 80 ? -11.429 12.167 4.897 1.00 94.56 80 GLN A N 1
ATOM 630 C CA . GLN A 1 80 ? -12.722 12.483 5.503 1.00 94.56 80 GLN A CA 1
ATOM 631 C C . GLN A 1 80 ? -13.760 11.375 5.261 1.00 94.56 80 GLN A C 1
ATOM 633 O O . GLN A 1 80 ? -14.495 10.993 6.176 1.00 94.56 80 GLN A O 1
ATOM 638 N N . ARG A 1 81 ? -13.817 10.820 4.041 1.00 96.06 81 ARG A N 1
ATOM 639 C CA . ARG A 1 81 ? -14.705 9.690 3.714 1.00 96.06 81 ARG A CA 1
ATOM 640 C C . ARG A 1 81 ? -14.341 8.435 4.506 1.00 96.06 81 ARG A C 1
ATOM 642 O O . ARG A 1 81 ? -15.243 7.740 4.974 1.00 96.06 81 ARG A O 1
ATOM 649 N N . LEU A 1 82 ? -13.050 8.132 4.660 1.00 95.88 82 LEU A N 1
ATOM 650 C CA . LEU A 1 82 ? -12.582 6.997 5.456 1.00 95.88 82 LEU A CA 1
ATOM 651 C C . LEU A 1 82 ? -12.992 7.145 6.925 1.00 95.88 82 LEU A C 1
ATOM 653 O O . LE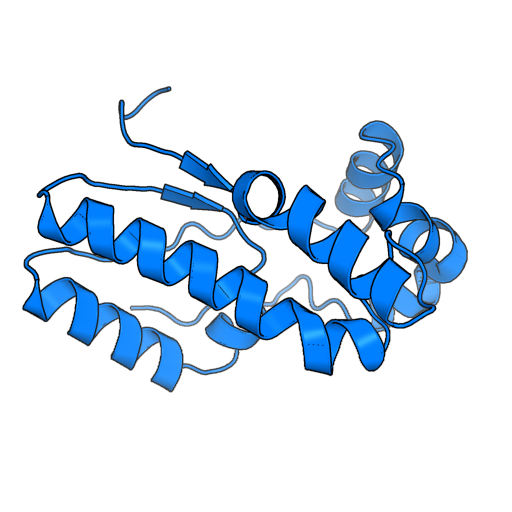U A 1 82 ? -13.639 6.246 7.456 1.00 95.88 82 LEU A O 1
ATOM 657 N N . ILE A 1 83 ? -12.686 8.290 7.540 1.00 95.56 83 ILE A N 1
ATOM 658 C CA . ILE A 1 83 ? -13.026 8.591 8.936 1.00 95.56 83 ILE A CA 1
ATOM 659 C C . ILE A 1 83 ? -14.534 8.454 9.157 1.00 95.56 83 ILE A C 1
ATOM 661 O O . ILE A 1 83 ? -14.959 7.746 10.066 1.00 95.56 83 ILE A O 1
ATOM 665 N N . ASN A 1 84 ? -15.355 9.051 8.288 1.00 96.06 84 ASN A N 1
ATOM 666 C CA . ASN A 1 84 ? -16.813 8.975 8.404 1.00 96.06 84 ASN A CA 1
ATOM 667 C C . ASN A 1 84 ? -17.331 7.530 8.307 1.00 96.06 84 ASN A C 1
ATOM 669 O O .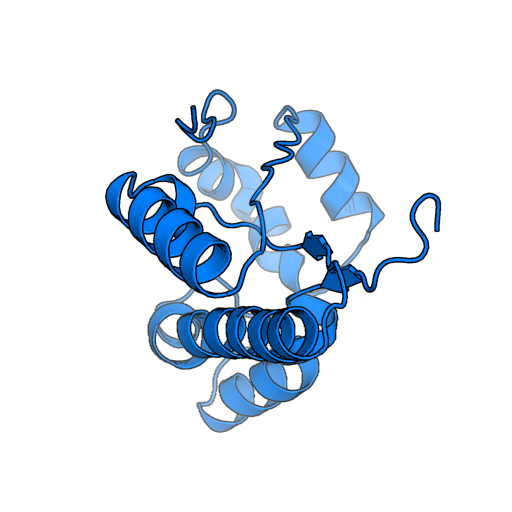 ASN A 1 84 ? -18.206 7.136 9.077 1.00 96.06 84 ASN A O 1
ATOM 673 N N . ARG A 1 85 ? -16.778 6.725 7.391 1.00 95.69 85 ARG A N 1
ATOM 674 C CA . ARG A 1 85 ? -17.151 5.313 7.208 1.00 95.69 85 ARG A CA 1
ATOM 675 C C . ARG A 1 85 ? -16.753 4.434 8.395 1.00 95.69 85 ARG A C 1
ATOM 677 O O . ARG A 1 85 ? -17.517 3.538 8.750 1.00 95.69 85 ARG A O 1
ATOM 684 N N . CYS A 1 86 ? -15.587 4.667 8.994 1.00 96.44 86 CYS A N 1
ATOM 685 C CA . CYS A 1 86 ? -15.166 3.959 10.204 1.00 96.44 86 CYS A CA 1
ATOM 686 C C . CYS A 1 86 ? -16.017 4.386 11.406 1.00 96.44 86 CYS A C 1
ATOM 688 O O . CYS A 1 86 ? -16.552 3.533 12.110 1.00 96.44 86 CYS A O 1
ATOM 690 N N . LYS A 1 87 ? -16.254 5.694 11.568 1.00 96.31 87 LYS A N 1
ATOM 691 C CA . LYS A 1 87 ? -17.075 6.247 12.653 1.00 96.31 87 LYS A CA 1
ATOM 692 C C . LYS A 1 87 ? -18.511 5.728 12.619 1.00 96.31 87 LYS A C 1
ATOM 694 O O . LYS A 1 87 ? -19.064 5.400 13.663 1.00 96.31 87 LYS A O 1
ATOM 699 N N . ALA A 1 88 ? -19.101 5.591 11.430 1.00 96.25 88 ALA A N 1
ATOM 700 C CA . ALA A 1 88 ? -20.426 4.991 11.255 1.00 96.25 88 ALA A CA 1
ATOM 701 C C . ALA A 1 88 ? -20.501 3.523 11.725 1.00 96.25 88 ALA A C 1
ATOM 703 O O . ALA A 1 88 ? -21.588 3.031 12.008 1.00 96.25 88 ALA A O 1
ATOM 704 N N . GLN A 1 89 ? -19.359 2.839 11.828 1.00 95.44 89 GLN A N 1
ATOM 705 C CA . GLN A 1 89 ? -19.226 1.472 12.340 1.00 95.44 89 GLN A CA 1
ATOM 706 C C . GLN A 1 89 ? -18.674 1.430 13.777 1.00 95.44 89 GLN A C 1
ATOM 708 O O . GLN A 1 89 ? -18.315 0.364 14.262 1.00 95.44 89 GLN A O 1
ATOM 713 N N . GLY A 1 90 ? -18.592 2.577 14.463 1.00 95.00 90 GLY A N 1
ATOM 714 C CA . GLY A 1 90 ? -18.071 2.663 15.829 1.00 95.00 90 GLY A CA 1
ATOM 715 C C . GLY A 1 90 ? -16.547 2.549 15.941 1.00 95.00 90 GLY A C 1
ATOM 716 O O . GLY A 1 90 ? -16.049 2.304 17.034 1.00 95.00 90 GLY A O 1
ATOM 717 N N . ALA A 1 91 ? -15.807 2.727 14.840 1.00 96.69 91 ALA A N 1
ATOM 718 C CA . ALA A 1 91 ? -14.347 2.699 14.821 1.00 96.69 91 ALA A CA 1
ATOM 719 C C . ALA A 1 91 ? -13.746 4.101 14.637 1.00 96.69 91 ALA A C 1
ATOM 721 O O . ALA A 1 91 ? -14.206 4.895 13.814 1.00 96.69 91 ALA A O 1
ATOM 722 N N . GLU A 1 92 ? -12.671 4.379 15.368 1.00 96.31 92 GLU A N 1
ATOM 723 C CA . GLU A 1 92 ? -11.842 5.572 15.192 1.00 96.31 92 GLU A CA 1
ATOM 724 C C . GLU A 1 92 ? -10.671 5.277 14.247 1.00 96.31 92 GLU A C 1
ATOM 726 O O . GLU A 1 92 ? -10.231 4.134 14.111 1.00 96.31 92 GLU A O 1
ATOM 731 N N . VAL A 1 93 ? -10.170 6.311 13.569 1.00 96.00 93 VAL A N 1
ATOM 732 C CA . VAL A 1 93 ? -9.038 6.201 12.640 1.00 96.00 93 VAL A CA 1
ATOM 733 C C . VAL A 1 93 ? -7.880 7.012 13.195 1.00 96.00 93 VAL A C 1
ATOM 735 O O . VAL A 1 93 ? -8.034 8.199 13.458 1.00 96.00 93 VAL A O 1
ATOM 738 N N . ALA A 1 94 ? -6.719 6.376 13.318 1.00 94.69 94 ALA A N 1
ATOM 739 C CA . ALA A 1 94 ? -5.462 7.032 13.644 1.00 94.69 94 ALA A CA 1
ATOM 740 C C . ALA A 1 94 ? -4.457 6.806 12.510 1.00 94.69 94 ALA A C 1
ATOM 742 O O . ALA A 1 94 ? -4.387 5.715 11.939 1.00 94.69 94 ALA A O 1
ATOM 743 N N . VAL A 1 95 ? -3.672 7.835 12.195 1.00 95.00 95 VAL A N 1
ATOM 744 C CA . VAL A 1 95 ? -2.640 7.790 11.154 1.00 95.00 95 VAL A CA 1
ATOM 745 C C . VAL A 1 95 ? -1.270 7.857 11.808 1.00 95.00 95 VAL A C 1
ATOM 747 O O . VAL A 1 95 ? -0.974 8.780 12.562 1.00 95.00 95 VAL A O 1
ATOM 750 N N . ILE A 1 96 ? -0.420 6.883 11.490 1.00 93.69 96 ILE A N 1
ATOM 751 C CA . ILE A 1 96 ? 0.991 6.876 11.876 1.00 93.69 96 ILE A CA 1
ATOM 752 C C . ILE A 1 96 ? 1.801 7.107 10.604 1.00 93.69 96 ILE A C 1
ATOM 754 O O . ILE A 1 96 ? 1.813 6.262 9.711 1.00 93.69 96 ILE A O 1
ATOM 758 N N . TRP A 1 97 ? 2.459 8.263 10.511 1.00 93.69 97 TRP A N 1
ATOM 759 C CA . TRP A 1 97 ? 3.298 8.623 9.370 1.00 93.69 97 TRP A CA 1
ATOM 760 C C . TRP A 1 97 ? 4.774 8.451 9.721 1.00 93.69 97 TRP A C 1
ATOM 762 O O . TRP A 1 97 ? 5.281 9.104 10.633 1.00 93.69 97 TRP A O 1
ATOM 772 N N . VAL A 1 98 ? 5.466 7.574 8.996 1.00 91.81 98 VAL A N 1
ATOM 773 C CA . VAL A 1 98 ? 6.899 7.326 9.189 1.00 91.81 98 VAL A CA 1
ATOM 774 C C . VAL A 1 98 ? 7.674 8.125 8.149 1.00 91.81 98 VAL A C 1
ATOM 776 O O . VAL A 1 98 ? 7.521 7.899 6.951 1.00 91.81 98 VAL A O 1
ATOM 779 N N . LYS A 1 99 ? 8.506 9.058 8.615 1.00 91.62 99 LYS A N 1
ATOM 780 C CA . LYS A 1 99 ? 9.397 9.852 7.765 1.00 91.62 99 LYS A CA 1
ATOM 781 C C . LYS A 1 99 ? 10.764 9.187 7.647 1.00 91.62 99 LYS A C 1
ATOM 783 O O . LYS A 1 99 ? 11.229 8.543 8.583 1.00 91.62 99 LYS A O 1
ATOM 788 N N . CYS A 1 100 ? 11.393 9.367 6.496 1.00 91.56 100 CYS A N 1
ATOM 789 C CA . CYS A 1 100 ? 12.708 8.835 6.175 1.00 91.56 100 CYS A CA 1
ATOM 790 C C . CYS A 1 100 ? 13.352 9.755 5.133 1.00 91.56 100 CYS A C 1
ATOM 792 O O . CYS A 1 100 ? 12.648 10.259 4.259 1.00 91.56 100 CYS A O 1
ATOM 794 N N . ASP A 1 101 ? 14.660 9.976 5.213 1.00 94.75 101 ASP A N 1
ATOM 795 C CA . ASP A 1 101 ? 15.407 10.658 4.155 1.00 94.75 101 ASP A CA 1
ATOM 796 C C . ASP A 1 101 ? 15.734 9.694 2.995 1.00 94.75 101 ASP A C 1
ATOM 798 O O . ASP A 1 101 ? 15.554 8.475 3.099 1.00 94.75 101 ASP A O 1
ATOM 802 N N . HIS A 1 102 ? 16.204 10.237 1.870 1.00 94.81 102 HIS A N 1
ATOM 803 C CA . HIS A 1 102 ? 16.544 9.445 0.686 1.00 94.81 102 HIS A CA 1
ATOM 804 C C . HIS A 1 102 ? 17.651 8.410 0.936 1.00 94.81 102 HIS A C 1
ATOM 806 O O . HIS A 1 102 ? 17.579 7.309 0.392 1.00 94.81 102 HIS A O 1
ATOM 812 N N . GLU A 1 103 ? 18.669 8.742 1.729 1.00 94.88 103 GLU A N 1
ATOM 813 C CA . GLU A 1 103 ? 19.806 7.856 1.995 1.00 94.88 103 GLU A CA 1
ATOM 814 C C . GLU A 1 103 ? 19.337 6.623 2.771 1.00 94.88 103 GLU A C 1
ATOM 816 O O . GLU A 1 103 ? 19.462 5.498 2.284 1.00 94.88 103 GLU A O 1
ATOM 821 N N . SER A 1 104 ? 18.642 6.849 3.883 1.00 95.56 104 SER A N 1
ATOM 822 C CA . SER A 1 104 ? 18.023 5.822 4.715 1.00 95.56 104 SER A CA 1
ATOM 823 C C . SER A 1 104 ? 17.026 4.956 3.925 1.00 95.56 104 SER A C 1
ATOM 825 O O . SER A 1 104 ? 16.991 3.731 4.084 1.00 95.56 104 SER A O 1
ATOM 827 N N . MET A 1 105 ? 16.235 5.548 3.013 1.00 94.50 105 MET A N 1
ATOM 828 C CA . MET A 1 105 ? 15.347 4.776 2.129 1.00 94.50 105 MET A CA 1
ATOM 829 C C . MET A 1 105 ? 16.146 3.837 1.225 1.00 94.50 105 MET A C 1
ATOM 831 O O . MET A 1 105 ? 15.784 2.665 1.099 1.00 94.50 105 MET A O 1
ATOM 835 N N . ARG A 1 106 ? 17.213 4.344 0.591 1.00 95.69 106 ARG A N 1
ATOM 836 C CA . ARG A 1 106 ? 18.063 3.572 -0.323 1.00 95.69 106 ARG A CA 1
ATOM 837 C C . ARG A 1 106 ? 18.746 2.422 0.400 1.00 95.69 106 ARG A C 1
ATOM 839 O O . ARG A 1 106 ? 18.729 1.298 -0.106 1.00 95.69 106 ARG A O 1
ATOM 846 N N . GLU A 1 107 ? 19.316 2.690 1.571 1.00 96.00 107 GLU A N 1
ATOM 847 C CA . GLU A 1 107 ? 19.937 1.680 2.425 1.00 96.00 107 GLU A CA 1
ATOM 848 C C . GLU A 1 107 ? 18.940 0.576 2.773 1.00 96.00 107 GLU A C 1
ATOM 850 O O . GLU A 1 107 ? 19.218 -0.604 2.553 1.00 96.00 107 GLU A O 1
ATOM 855 N N . TYR A 1 108 ? 17.738 0.949 3.220 1.00 94.56 108 TYR A N 1
ATOM 856 C CA . TYR A 1 108 ? 16.709 -0.010 3.604 1.00 94.56 108 TYR A CA 1
ATOM 857 C C . TYR A 1 108 ? 16.239 -0.889 2.436 1.00 94.56 108 TYR A C 1
ATOM 859 O O . TYR A 1 108 ? 16.162 -2.115 2.579 1.00 94.56 108 TYR A O 1
ATOM 867 N N . ILE A 1 109 ? 15.935 -0.303 1.269 1.00 94.12 109 ILE A N 1
ATOM 868 C CA . ILE A 1 109 ? 15.477 -1.098 0.117 1.00 94.12 109 ILE A CA 1
ATOM 869 C C . ILE A 1 109 ? 16.598 -1.964 -0.475 1.00 94.12 109 ILE A C 1
ATOM 871 O O . ILE A 1 109 ? 16.321 -3.048 -0.987 1.00 94.12 109 ILE A O 1
ATOM 875 N N . THR A 1 110 ? 17.856 -1.531 -0.351 1.00 94.81 110 THR A N 1
ATOM 876 C CA . THR A 1 110 ? 19.026 -2.340 -0.724 1.00 94.81 110 THR A CA 1
ATOM 877 C C . THR A 1 110 ? 19.175 -3.522 0.230 1.00 94.81 110 THR A C 1
ATOM 879 O O . THR A 1 110 ? 19.291 -4.663 -0.211 1.00 94.81 110 THR A O 1
ATOM 882 N N . PHE A 1 111 ? 19.107 -3.268 1.540 1.00 95.88 111 PHE A N 1
ATOM 883 C CA . PHE A 1 111 ? 19.253 -4.288 2.576 1.00 95.88 111 PHE A CA 1
ATOM 884 C C . PHE A 1 111 ? 18.164 -5.365 2.497 1.00 95.88 111 PHE A C 1
ATOM 886 O O . PHE A 1 111 ? 18.461 -6.555 2.590 1.00 95.88 111 PHE A O 1
ATOM 893 N N . ARG A 1 112 ? 16.898 -4.972 2.292 1.00 93.50 112 ARG A N 1
ATOM 894 C CA . ARG A 1 112 ? 15.779 -5.930 2.240 1.00 93.50 112 ARG A CA 1
ATOM 895 C C . ARG A 1 112 ? 15.753 -6.787 0.969 1.00 93.50 112 ARG A C 1
ATOM 897 O O . ARG A 1 112 ? 15.030 -7.779 0.948 1.00 93.50 112 ARG A O 1
ATOM 904 N N . SER A 1 113 ? 16.500 -6.396 -0.070 1.00 92.00 113 SER A N 1
ATOM 905 C CA . SER A 1 113 ? 16.738 -7.164 -1.302 1.00 92.00 113 SER A CA 1
ATOM 906 C C . SER A 1 113 ? 15.472 -7.783 -1.923 1.00 92.00 113 SER A C 1
ATOM 908 O O . SER A 1 113 ? 15.425 -8.960 -2.286 1.00 92.00 113 SER A O 1
ATOM 910 N N . ALA A 1 114 ? 14.393 -7.000 -2.013 1.00 90.75 114 ALA A N 1
ATOM 911 C CA . ALA A 1 114 ? 13.146 -7.470 -2.606 1.00 90.75 114 ALA A CA 1
ATOM 912 C C . ALA A 1 114 ? 13.152 -7.249 -4.126 1.00 90.75 114 ALA A C 1
ATOM 914 O O . ALA A 1 114 ? 13.408 -6.141 -4.587 1.00 90.75 114 ALA A O 1
ATOM 915 N N . ALA A 1 115 ? 12.775 -8.265 -4.910 1.00 89.69 115 ALA A N 1
ATOM 916 C CA . ALA A 1 115 ? 12.773 -8.195 -6.381 1.00 89.69 115 ALA A CA 1
ATOM 917 C C . ALA A 1 115 ? 11.960 -7.011 -6.951 1.00 89.69 115 ALA A C 1
ATOM 919 O O . ALA A 1 115 ? 12.350 -6.390 -7.934 1.00 89.69 115 ALA A O 1
ATOM 920 N N . ARG A 1 116 ? 10.870 -6.617 -6.277 1.00 88.50 116 ARG A N 1
ATOM 921 C CA . ARG A 1 116 ? 10.053 -5.442 -6.646 1.00 88.50 116 ARG A CA 1
ATOM 922 C C . ARG A 1 116 ? 10.767 -4.090 -6.533 1.00 88.50 116 ARG A C 1
ATOM 924 O O . ARG A 1 116 ? 10.254 -3.093 -7.032 1.00 88.50 116 ARG A O 1
ATOM 931 N N . ASP A 1 117 ? 11.926 -4.038 -5.880 1.00 93.56 117 ASP A N 1
ATOM 932 C CA . ASP A 1 117 ? 12.729 -2.819 -5.756 1.00 93.56 117 ASP A CA 1
ATOM 933 C C . ASP A 1 117 ? 13.798 -2.686 -6.844 1.00 93.56 117 ASP A C 1
ATOM 935 O O . ASP A 1 117 ? 14.405 -1.620 -6.949 1.00 93.56 117 ASP A O 1
ATOM 939 N N . SER A 1 118 ? 14.014 -3.709 -7.681 1.00 91.44 118 SER A N 1
ATOM 940 C CA . SER A 1 118 ? 15.075 -3.701 -8.697 1.00 91.44 118 SER A CA 1
ATOM 941 C C . SER A 1 118 ? 14.996 -2.479 -9.609 1.00 91.44 118 SER A C 1
ATOM 943 O O . SER A 1 118 ? 16.003 -1.807 -9.815 1.00 91.44 118 SER A O 1
ATOM 945 N N . TRP A 1 119 ? 13.795 -2.113 -10.071 1.00 92.69 119 TRP A N 1
ATOM 946 C CA . TRP A 1 119 ? 13.628 -0.914 -10.890 1.00 92.69 119 TRP A CA 1
ATOM 947 C C . TRP A 1 119 ? 14.016 0.368 -10.139 1.00 92.69 119 TRP A C 1
ATOM 949 O O . TRP A 1 119 ? 14.725 1.202 -10.696 1.00 92.69 119 TRP A O 1
ATOM 959 N N . LYS A 1 120 ? 13.617 0.516 -8.868 1.00 93.62 120 LYS A N 1
ATOM 960 C CA . LYS A 1 120 ? 13.954 1.703 -8.060 1.00 93.62 120 LYS A CA 1
ATOM 961 C C . LYS A 1 120 ? 15.457 1.821 -7.842 1.00 93.62 120 LYS A C 1
ATOM 963 O O . LYS A 1 120 ? 16.001 2.912 -7.937 1.00 93.62 120 LYS A O 1
ATOM 968 N N . LEU A 1 121 ? 16.122 0.702 -7.556 1.00 94.38 121 LEU A N 1
ATOM 969 C CA . LEU A 1 121 ? 17.566 0.659 -7.329 1.00 94.38 121 LEU A CA 1
ATOM 970 C C . LEU A 1 121 ? 18.356 0.984 -8.602 1.00 94.38 121 LEU A C 1
ATOM 972 O O . LEU A 1 121 ? 19.343 1.713 -8.533 1.00 94.38 121 LEU A O 1
ATOM 976 N N . SER A 1 122 ? 17.909 0.489 -9.759 1.00 94.81 122 SER A N 1
ATOM 977 C CA . SER A 1 122 ? 18.536 0.781 -11.053 1.00 94.81 122 SER A CA 1
ATOM 978 C C . SER A 1 122 ? 18.249 2.192 -11.576 1.00 94.81 122 SER A C 1
ATOM 980 O O . SER A 1 122 ? 19.028 2.695 -12.378 1.00 94.81 122 SER A O 1
ATOM 982 N N . ASN A 1 123 ? 17.167 2.834 -11.126 1.00 94.69 123 ASN A N 1
ATOM 983 C CA . ASN A 1 123 ? 16.716 4.150 -11.595 1.00 94.69 123 ASN A CA 1
ATOM 984 C C . ASN A 1 123 ? 16.581 5.149 -10.433 1.00 94.69 123 ASN A C 1
ATOM 986 O O . ASN A 1 123 ? 15.647 5.948 -10.398 1.00 94.69 123 ASN A O 1
ATOM 990 N N . TRP A 1 124 ? 17.487 5.077 -9.450 1.00 95.06 124 TRP A N 1
ATOM 991 C CA . TRP A 1 124 ? 17.347 5.789 -8.175 1.00 95.06 124 TRP A CA 1
ATOM 992 C C . TRP A 1 124 ? 17.155 7.300 -8.340 1.00 95.06 124 TRP A C 1
ATOM 994 O O . TRP A 1 124 ? 16.224 7.861 -7.766 1.00 95.06 124 TRP A O 1
ATOM 1004 N N . ASP A 1 125 ? 17.982 7.940 -9.169 1.00 95.56 125 ASP A N 1
ATOM 1005 C CA . ASP A 1 125 ? 17.937 9.391 -9.382 1.00 95.56 125 ASP A CA 1
ATOM 1006 C C . ASP A 1 125 ? 16.627 9.852 -10.036 1.00 95.56 125 ASP A C 1
ATOM 1008 O O . ASP A 1 125 ? 16.143 10.946 -9.752 1.00 95.56 125 ASP A O 1
ATOM 1012 N N . ASP A 1 126 ? 16.022 9.023 -10.890 1.00 94.69 126 ASP A N 1
ATOM 1013 C CA . ASP A 1 126 ? 14.713 9.310 -11.482 1.00 94.69 126 ASP A CA 1
ATOM 1014 C C . ASP A 1 126 ? 13.573 9.017 -10.505 1.00 94.69 126 ASP A C 1
ATOM 1016 O O . ASP A 1 126 ? 12.612 9.781 -10.433 1.00 94.69 126 ASP A O 1
ATOM 1020 N N . TYR A 1 127 ? 13.700 7.954 -9.709 1.00 92.56 127 TYR A N 1
ATOM 1021 C CA . TYR A 1 127 ? 12.736 7.605 -8.673 1.00 92.56 127 TYR A CA 1
ATOM 1022 C C . TYR A 1 127 ? 12.588 8.727 -7.635 1.00 92.56 127 TYR A C 1
ATOM 1024 O O . TYR A 1 127 ? 11.464 9.147 -7.357 1.00 92.56 127 TYR A O 1
ATOM 1032 N N . ILE A 1 128 ? 13.696 9.259 -7.102 1.00 95.06 128 ILE A N 1
ATOM 1033 C CA . ILE A 1 128 ? 13.643 10.287 -6.049 1.00 95.06 128 ILE A CA 1
ATOM 1034 C C . ILE A 1 128 ? 13.088 11.633 -6.530 1.00 95.06 128 ILE A C 1
ATOM 1036 O O . ILE A 1 128 ? 12.563 12.383 -5.717 1.00 95.06 128 ILE A O 1
ATOM 1040 N N . LYS A 1 129 ? 13.109 11.937 -7.839 1.00 93.62 129 LYS A N 1
ATOM 1041 C CA . LYS A 1 129 ? 12.453 13.149 -8.379 1.00 93.62 129 LYS A CA 1
ATOM 1042 C C . LYS A 1 129 ? 10.942 13.156 -8.131 1.00 93.62 129 LYS A C 1
ATOM 1044 O O . LYS A 1 129 ? 10.338 14.223 -8.109 1.00 93.62 129 LYS A O 1
ATOM 1049 N N . GLY A 1 130 ? 10.335 11.976 -7.981 1.00 89.12 130 GLY A N 1
ATOM 1050 C CA . GLY A 1 130 ? 8.918 11.810 -7.660 1.00 89.12 130 GLY A CA 1
ATOM 1051 C C . GLY A 1 130 ? 8.624 11.618 -6.170 1.00 89.12 130 GLY A C 1
ATOM 1052 O O . GLY A 1 130 ? 7.470 11.370 -5.822 1.00 89.12 130 GLY A O 1
ATOM 1053 N N . VAL A 1 131 ? 9.636 11.682 -5.298 1.00 91.19 131 VAL A N 1
ATOM 1054 C CA . VAL A 1 131 ? 9.490 11.482 -3.851 1.00 91.19 131 VAL A CA 1
ATOM 1055 C C . VAL A 1 131 ? 9.601 12.828 -3.143 1.00 91.19 131 VAL A C 1
ATOM 1057 O O . VAL A 1 131 ? 10.645 13.470 -3.158 1.00 91.19 131 VAL A O 1
ATOM 1060 N N . ASP A 1 132 ? 8.517 13.235 -2.490 1.00 92.50 132 ASP A N 1
ATOM 1061 C CA . ASP A 1 132 ? 8.508 14.365 -1.564 1.00 92.50 132 ASP A CA 1
ATOM 1062 C C . ASP A 1 132 ? 8.708 13.836 -0.134 1.00 92.50 132 ASP A C 1
ATOM 1064 O O . ASP A 1 132 ? 7.805 13.234 0.448 1.00 92.50 132 ASP A O 1
ATOM 1068 N N . VAL A 1 133 ? 9.911 14.019 0.419 1.00 92.56 133 VAL A N 1
ATOM 1069 C CA . VAL A 1 133 ? 10.257 13.586 1.789 1.00 92.56 133 VAL A CA 1
ATOM 1070 C C . VAL A 1 133 ? 9.624 14.459 2.873 1.00 92.56 133 VAL A C 1
ATOM 1072 O O . VAL A 1 133 ? 9.505 14.027 4.024 1.00 92.56 133 VAL A O 1
ATOM 1075 N N . ASP A 1 134 ? 9.190 15.666 2.513 1.00 92.69 134 ASP A N 1
ATOM 1076 C CA . ASP A 1 134 ? 8.542 16.597 3.430 1.00 92.69 134 ASP A CA 1
ATOM 1077 C C . ASP A 1 134 ? 7.028 16.381 3.488 1.00 92.69 134 ASP A C 1
ATOM 1079 O O . ASP A 1 134 ? 6.385 16.805 4.460 1.00 92.69 134 ASP A O 1
ATOM 1083 N N . PHE A 1 135 ? 6.472 15.649 2.516 1.00 92.38 135 PHE A N 1
ATOM 1084 C CA . PHE A 1 135 ? 5.072 15.255 2.500 1.00 92.38 135 PHE A CA 1
ATOM 1085 C C . PHE A 1 135 ? 4.651 14.596 3.820 1.00 92.38 135 PHE A C 1
ATOM 1087 O O . PHE A 1 135 ? 5.313 13.713 4.381 1.00 92.38 135 PHE A O 1
ATOM 1094 N N . ALA A 1 136 ? 3.489 15.021 4.305 1.00 91.75 136 ALA A N 1
ATOM 1095 C CA . ALA A 1 136 ? 2.783 14.402 5.409 1.00 91.75 136 ALA A CA 1
ATOM 1096 C C . ALA A 1 136 ? 1.269 14.535 5.180 1.00 91.75 136 ALA A C 1
ATOM 1098 O O . ALA A 1 136 ? 0.817 15.575 4.684 1.00 91.75 136 ALA A O 1
ATOM 1099 N N . PRO A 1 137 ? 0.475 13.514 5.546 1.00 89.94 137 PRO A N 1
ATOM 1100 C CA . PRO A 1 137 ? -0.975 13.593 5.463 1.00 89.94 137 PRO A CA 1
ATOM 1101 C C . PRO A 1 137 ? -1.498 14.733 6.339 1.00 89.94 137 PRO A C 1
ATOM 1103 O O . PRO A 1 137 ? -1.100 14.877 7.495 1.00 89.94 137 PRO A O 1
ATOM 1106 N N . LYS A 1 138 ? -2.421 15.528 5.794 1.00 85.38 138 LYS A N 1
ATOM 1107 C CA . LYS A 1 138 ? -3.175 16.526 6.561 1.00 85.38 138 LYS A CA 1
ATOM 1108 C C . LYS A 1 138 ? -4.397 15.846 7.159 1.00 85.38 138 LYS A C 1
ATOM 1110 O O . LYS A 1 138 ? -5.420 15.707 6.492 1.00 85.38 138 LYS A O 1
ATOM 1115 N N . VAL A 1 139 ? -4.243 15.366 8.380 1.00 78.00 139 VAL A N 1
ATOM 1116 C CA . VAL A 1 139 ? -5.302 14.746 9.174 1.00 78.00 139 VAL A CA 1
ATOM 1117 C C . VAL A 1 139 ? -5.330 15.426 10.529 1.00 78.00 139 VAL A C 1
ATOM 1119 O O . VAL A 1 139 ? -4.280 15.562 11.156 1.00 78.00 139 VAL A O 1
ATOM 1122 N N . ASP A 1 140 ? -6.519 15.886 10.907 1.00 60.50 140 ASP A N 1
ATOM 1123 C CA . ASP A 1 140 ? -6.805 16.475 12.216 1.00 60.50 140 ASP A CA 1
ATOM 1124 C C . ASP A 1 140 ? -6.980 15.388 13.287 1.00 60.50 140 ASP A C 1
ATOM 1126 O O . ASP A 1 140 ? -7.513 14.300 12.947 1.00 60.50 140 ASP A O 1
#

Radius of gyration: 16.41 Å; chains: 1; bounding box: 40×30×41 Å

Secondary structure (DSSP, 8-state):
--S---EEEHHHHHHHHHHHHHHHTTS-TT-SSSHHHHHHTHHHHHHHHHHHHHHHHHTT---EEES--HHHHT-HHHHHHHHHHHHTTT------PPP--HHHHHHHHHHHT-GGGHHHHHTHHHHHTT--SS------